Protein 7EAD (pdb70)

Secondary structure (DSSP, 8-state):
-----TTGGGSEEEEEEEEPTTSTTHHHH-EEEEEEE-HHHHHHHHTTS-SPPPTT-EEEEEEEEEEE-SS-EEEEEEEEEEEEEE-TTT-GGGTTEEEEEE-TTS-B----HHHHHHHHGGGGGGTT-------

Radius of gyration: 14.68 Å; Cα contacts (8 Å, |Δi|>4): 265; chains: 1; bounding box: 35×39×33 Å

Solvent-accessible surface area: 7830 Å² total; per-residue (Å²): 95,34,106,38,13,114,33,6,129,182,56,48,74,0,52,44,88,43,6,125,102,77,65,122,74,87,176,59,72,2,5,24,9,21,15,17,0,15,110,63,0,41,147,16,6,76,102,42,17,186,62,94,4,56,141,36,0,24,12,0,46,2,0,15,77,33,80,116,92,79,165,47,76,70,104,11,83,78,76,36,0,14,5,18,10,13,29,69,70,127,29,97,133,16,26,5,0,2,13,40,14,4,5,84,90,104,134,106,82,113,69,74,49,143,59,40,11,63,77,44,97,70,9,51,151,38,20,45,4,109,11,61,54,128,153

Foldseek 3Di:
DDAQPPPQVVADWFDKDADDPPRPCCVPQHAIKIKGKHPQQVVCLVVPLQDARDQAIKMKIWGFHWDDDDNDTDTHHTAKMWMWGAACVVCVPLLRIDIWMAGSVRHTDDDDVVVVSVVLVVVVSSSSDDGHGDD

Sequence (135 aa):
GLPYPEGYRFWTHVKSMELKPGHPLYESFGGLHHIYVNPTGLRTYLEGKKAPFPKGTVIVFDLLEAKVEGNALLEGPRKLIGVMAKDPGRYPDTGGWGYYAFGPDKKPLAIDPKACHACHQGAANTDYVFSAFRP

InterPro domains:
  IPR032033 Cytochrome P460 [PF16694] (24-150)
  IPR038142 Cytochrome P460 superfamily [G3DSA:3.50.70.20] (16-154)

B-factor: mean 22.42, std 7.17, range [12.24, 54.19]

Nearest PDB structures (foldseek):
  8brk-assembly1_A  TM=1.006E+00  e=6.617E-28  Thermus thermophilus
  7zps-assembly1_B  TM=9.314E-01  e=9.400E-17  Methylococcus capsulatus str. Bath
  7zrw-assembly1_B  TM=9.309E-01  e=1.433E-16  Methylococcus capsulatus str. Bath
  7zs4-assembly1_A  TM=9.156E-01  e=3.138E-16  Methylococcus capsulatus str. Bath
  2je2-assembly1_A  TM=7.379E-01  e=7.484E-08  Nitrosomonas europaea

Organism: Thermus thermophilus (strain ATCC BAA-163 / DSM 7039 / HB27) (NCBI:txid262724)

Structure (mmCIF, N/CA/C/O backbone):
data_7EAD
#
_entry.id   7EAD
#
_cell.length_a   38.830
_cell.length_b   81.225
_cell.length_c   82.305
_cell.angle_alpha   90.000
_cell.angle_beta   90.000
_cell.angle_gamma   90.000
#
_symmetry.space_group_name_H-M   'C 2 2 21'
#
loop_
_entity.id
_entity.type
_entity.pdbx_description
1 polymer 'Cytochrome_P460 domain-containing protein'
2 non-polymer 'HEME C'
3 water water
#
loop_
_atom_site.group_PDB
_atom_site.id
_atom_site.type_symbol
_atom_site.label_atom_id
_atom_site.label_alt_id
_atom_site.label_comp_id
_atom_site.label_asym_id
_atom_site.label_entity_id
_atom_site.label_seq_id
_atom_site.pdbx_PDB_ins_code
_atom_site.Cartn_x
_atom_site.Cartn_y
_atom_site.Cartn_z
_atom_site.occupancy
_atom_site.B_iso_or_equiv
_atom_site.auth_seq_id
_atom_site.auth_comp_id
_atom_site.auth_asym_id
_atom_site.auth_atom_id
_atom_site.pdbx_PDB_model_num
ATOM 1 N N . GLY A 1 1 ? 16.110 14.901 -21.604 1.00 52.11 1 GLY A N 1
ATOM 2 C CA . GLY A 1 1 ? 16.212 13.454 -21.582 1.00 47.93 1 GLY A CA 1
ATOM 3 C C . GLY A 1 1 ? 17.005 12.945 -20.391 1.00 48.67 1 GLY A C 1
ATOM 4 O O . GLY A 1 1 ? 18.188 13.231 -20.257 1.00 50.46 1 GLY A O 1
ATOM 5 N N . LEU A 1 2 ? 16.338 12.205 -19.511 1.00 41.98 2 LEU A N 1
ATOM 6 C CA . LEU A 1 2 ? 16.999 11.583 -18.376 1.00 38.85 2 LEU A CA 1
ATOM 7 C C . LEU A 1 2 ? 16.979 10.081 -18.566 1.00 37.88 2 LEU A C 1
ATOM 8 O O . LEU A 1 2 ? 15.921 9.527 -18.897 1.00 35.96 2 LEU A O 1
ATOM 13 N N . PRO A 1 3 ? 18.108 9.392 -18.399 1.00 35.20 3 PRO A N 1
ATOM 14 C CA . PRO A 1 3 ? 18.083 7.927 -18.480 1.00 36.09 3 PRO A CA 1
ATOM 15 C C . PRO A 1 3 ? 17.135 7.342 -17.446 1.00 30.03 3 PRO A C 1
ATOM 16 O O . PRO A 1 3 ? 16.922 7.906 -16.373 1.00 33.07 3 PRO A O 1
ATOM 20 N N . TYR A 1 4 ? 16.546 6.211 -17.790 1.00 30.41 4 TYR A N 1
ATOM 21 C CA . TYR A 1 4 ? 15.682 5.514 -16.853 1.00 30.35 4 TYR A CA 1
ATOM 22 C C . TYR A 1 4 ? 16.416 5.312 -15.528 1.00 31.21 4 TYR A C 1
ATOM 23 O O . TYR A 1 4 ? 17.585 4.895 -15.531 1.00 26.63 4 TYR A O 1
ATOM 32 N N . PRO A 1 5 ? 15.786 5.615 -14.384 1.00 28.14 5 PRO A N 1
ATOM 33 C CA . PRO A 1 5 ? 16.480 5.460 -13.099 1.00 23.54 5 PRO A CA 1
ATOM 34 C C . PRO A 1 5 ? 16.667 3.997 -12.739 1.00 27.08 5 PRO A C 1
ATOM 35 O O . PRO A 1 5 ? 15.976 3.479 -11.856 1.00 25.13 5 PRO A O 1
ATOM 39 N N . GLU A 1 6 ? 17.589 3.322 -13.434 1.00 30.36 6 GLU A N 1
ATOM 40 C CA . GLU A 1 6 ? 17.824 1.903 -13.204 1.00 29.32 6 GLU A CA 1
ATOM 41 C C . GLU A 1 6 ? 18.146 1.647 -11.740 1.00 24.46 6 GLU A C 1
ATOM 42 O O . GLU A 1 6 ? 18.960 2.349 -11.139 1.00 24.38 6 GLU A O 1
ATOM 48 N N . GLY A 1 7 ? 17.502 0.639 -11.169 1.00 21.78 7 GLY A N 1
ATOM 49 C CA . GLY A 1 7 ? 17.772 0.258 -9.806 1.00 24.59 7 GLY A CA 1
ATOM 50 C C . GLY A 1 7 ? 16.987 1.004 -8.756 1.00 20.38 7 GLY A C 1
ATOM 51 O O . GLY A 1 7 ? 17.155 0.708 -7.567 1.00 21.53 7 GLY A O 1
ATOM 52 N N . TYR A 1 8 ? 16.130 1.957 -9.145 1.00 22.64 8 TYR A N 1
ATOM 53 C CA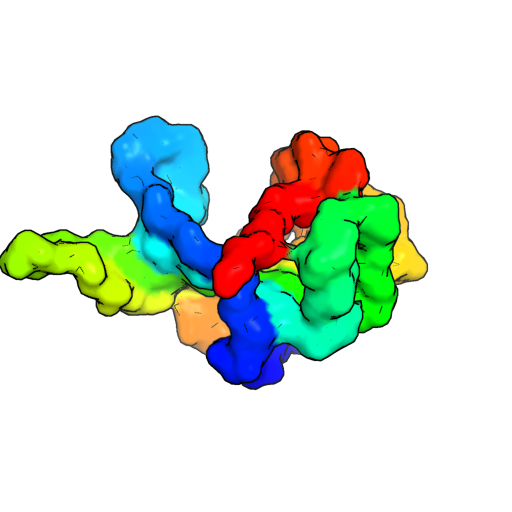 . TYR A 1 8 ? 15.307 2.650 -8.154 1.00 22.08 8 TYR A CA 1
ATOM 54 C C . TYR A 1 8 ? 14.529 1.664 -7.280 1.00 19.44 8 TYR A C 1
ATOM 55 O O . TYR A 1 8 ? 14.301 1.948 -6.098 1.00 17.42 8 TYR A O 1
ATOM 64 N N . ARG A 1 9 ? 14.138 0.491 -7.827 1.00 21.14 9 ARG A N 1
ATOM 65 C CA . ARG A 1 9 ? 13.357 -0.477 -7.053 1.00 19.64 9 ARG A CA 1
ATOM 66 C C . ARG A 1 9 ? 14.046 -0.860 -5.754 1.00 23.92 9 ARG A C 1
ATOM 67 O O . ARG A 1 9 ? 13.370 -1.272 -4.802 1.00 23.26 9 ARG A O 1
ATOM 75 N N . PHE A 1 10 ? 15.371 -0.754 -5.697 1.00 20.57 10 PHE A N 1
ATOM 76 C CA . PHE A 1 10 ? 16.126 -1.123 -4.512 1.00 21.79 10 PHE A CA 1
ATOM 77 C C . PHE A 1 10 ? 16.470 0.081 -3.652 1.00 22.52 10 PHE A C 1
ATOM 78 O O . PHE A 1 10 ? 17.225 -0.056 -2.688 1.00 28.58 10 PHE A O 1
ATOM 86 N N . TRP A 1 11 ? 15.937 1.256 -3.974 1.00 16.97 11 TRP A N 1
ATOM 87 C CA . TRP A 1 11 ? 16.205 2.428 -3.159 1.00 20.08 11 TRP A CA 1
ATOM 88 C C . TRP A 1 11 ? 15.359 2.403 -1.888 1.00 17.73 11 TRP A C 1
ATOM 89 O O . TRP A 1 11 ? 14.578 1.484 -1.638 1.00 23.57 11 TRP A O 1
ATOM 100 N N . THR A 1 12 ? 15.489 3.452 -1.083 1.00 17.94 12 THR A N 1
ATOM 101 C CA . THR A 1 12 ? 14.750 3.517 0.168 1.00 16.72 12 THR A CA 1
ATOM 102 C C . THR A 1 12 ? 13.279 3.822 -0.089 1.00 16.41 12 THR A C 1
ATOM 103 O O . THR A 1 12 ? 12.942 4.754 -0.827 1.00 16.06 12 THR A O 1
ATOM 107 N N . HIS A 1 13 ? 12.407 3.032 0.534 1.00 12.38 13 HIS A N 1
ATOM 108 C CA . HIS A 1 13 ? 10.957 3.240 0.468 1.00 13.70 13 HIS A CA 1
ATOM 109 C C . HIS A 1 13 ? 10.556 4.395 1.388 1.00 13.70 13 HIS A C 1
ATOM 110 O O . HIS A 1 13 ? 10.762 4.323 2.604 1.00 17.26 13 HIS A O 1
ATOM 117 N N . VAL A 1 14 ? 9.984 5.458 0.819 1.00 16.27 14 VAL A N 1
ATOM 118 C CA . VAL A 1 14 ? 9.642 6.662 1.591 1.00 17.73 14 VAL A CA 1
ATOM 119 C C . VAL A 1 14 ? 8.261 6.547 2.228 1.00 16.72 14 VAL A C 1
ATOM 120 O O . VAL A 1 14 ? 8.094 6.764 3.434 1.00 14.92 14 VAL A O 1
ATOM 124 N N . LYS A 1 15 ? 7.263 6.219 1.412 1.00 14.28 15 LYS A N 1
ATOM 125 C CA . LYS A 1 15 ? 5.874 6.090 1.843 1.00 15.28 15 LYS A CA 1
ATOM 126 C C . LYS A 1 15 ? 5.097 5.397 0.734 1.00 13.30 15 LYS A C 1
ATOM 127 O O . LYS A 1 15 ? 5.598 5.203 -0.377 1.00 15.69 15 LYS A O 1
ATOM 133 N N . SER A 1 16 ? 3.853 5.040 1.052 1.00 15.68 16 SER A N 1
ATOM 134 C CA . SER A 1 16 ? 2.911 4.503 0.084 1.00 15.89 16 SER A CA 1
ATOM 135 C C . SER A 1 16 ? 1.574 5.196 0.286 1.00 14.74 16 SER A C 1
ATOM 136 O O . SER A 1 16 ? 1.308 5.757 1.349 1.00 16.61 16 SER A O 1
ATOM 139 N N . MET A 1 17 ? 0.743 5.104 -0.717 1.00 16.24 17 MET A N 1
ATOM 140 C CA . MET A 1 17 ? -0.572 5.693 -0.671 1.00 12.42 17 MET A CA 1
ATOM 141 C C . MET A 1 17 ? -1.434 5.218 -1.827 1.00 15.31 17 MET A C 1
ATOM 142 O O . MET A 1 17 ? -0.951 5.078 -2.874 1.00 16.12 17 MET A O 1
ATOM 147 N N . GLU A 1 18 ? -2.694 4.891 -1.578 1.00 14.84 18 GLU A N 1
ATOM 148 C CA . GLU A 1 18 ? -3.628 4.526 -2.635 1.00 13.82 18 GLU A CA 1
ATOM 149 C C . GLU A 1 18 ? -4.552 5.704 -2.898 1.00 15.95 18 GLU A C 1
ATOM 150 O O . GLU A 1 18 ? -5.120 6.265 -1.963 1.00 17.41 18 GLU A O 1
ATOM 156 N N . LEU A 1 19 ? -4.678 6.081 -4.163 1.00 16.35 19 LEU A N 1
ATOM 157 C CA . LEU A 1 19 ? -5.649 7.075 -4.598 1.00 16.93 19 LEU A CA 1
ATOM 158 C C . LEU A 1 19 ? -6.804 6.303 -5.213 1.00 17.89 19 LEU A C 1
ATOM 159 O O . LEU A 1 19 ? -6.604 5.527 -6.153 1.00 17.53 19 LEU A O 1
ATOM 164 N N . LYS A 1 20 ? -7.968 6.456 -4.622 1.00 15.95 20 LYS A N 1
ATOM 165 C CA . LYS A 1 20 ? -9.192 5.791 -5.019 1.00 17.31 20 LYS A CA 1
ATOM 166 C C . LYS A 1 20 ? -10.094 6.642 -5.924 1.00 19.03 20 LYS A C 1
ATOM 167 O O . LYS A 1 20 ? -9.962 7.834 -5.942 1.00 16.54 20 LYS A O 1
ATOM 173 N N . PRO A 1 21 ? -10.989 6.003 -6.671 1.00 17.28 21 PRO A N 1
ATOM 174 C CA . PRO A 1 21 ? -11.931 6.761 -7.507 1.00 17.03 21 PRO A CA 1
ATOM 175 C C . PRO A 1 21 ? -12.592 7.908 -6.751 1.00 20.36 21 PRO A C 1
ATOM 176 O O . PRO A 1 21 ? -13.000 7.771 -5.595 1.00 21.38 21 PRO A O 1
ATOM 180 N N . GLY A 1 22 ? -12.700 9.054 -7.420 1.00 19.88 22 GLY A N 1
ATOM 181 C CA . GLY A 1 22 ? -13.200 10.263 -6.825 1.00 19.93 22 GLY A CA 1
ATOM 182 C C . GLY A 1 22 ? -12.107 11.213 -6.381 1.00 19.72 22 GLY A C 1
ATOM 183 O O . GLY A 1 22 ? -12.333 12.427 -6.319 1.00 22.27 22 GLY A O 1
ATOM 184 N N . HIS A 1 23 ? -10.930 10.689 -6.071 1.00 18.47 23 HIS A N 1
ATOM 185 C CA . HIS A 1 23 ? -9.815 11.549 -5.712 1.00 18.27 23 HIS A CA 1
ATOM 186 C C . HIS A 1 23 ? -9.509 12.506 -6.859 1.00 20.02 23 HIS A C 1
ATOM 187 O O . HIS A 1 23 ? -9.558 12.107 -8.029 1.00 16.78 23 HIS A O 1
ATOM 194 N N . PRO A 1 24 ? -9.194 13.772 -6.570 1.00 21.06 24 PRO A N 1
ATOM 195 C CA . PRO A 1 24 ? -8.885 14.710 -7.664 1.00 23.79 24 PRO A CA 1
ATOM 196 C C . PRO A 1 24 ? -7.723 14.261 -8.530 1.00 20.47 24 PRO A C 1
ATOM 197 O O . PRO A 1 24 ? -7.643 14.667 -9.696 1.00 20.61 24 PRO A O 1
ATOM 201 N N . LEU A 1 25 ? -6.826 13.427 -8.006 1.00 18.44 25 LEU A N 1
ATOM 202 C CA . LEU A 1 25 ? -5.692 12.913 -8.759 1.00 19.01 25 LEU A CA 1
ATOM 203 C C . LEU A 1 25 ? -5.929 11.495 -9.276 1.00 18.32 25 LEU A C 1
ATOM 204 O O . LEU A 1 25 ? -4.990 10.860 -9.767 1.00 19.43 25 LEU A O 1
ATOM 209 N N . TYR A 1 26 ? -7.163 10.990 -9.198 1.00 17.99 26 TYR A N 1
ATOM 210 C CA . TYR A 1 26 ? -7.398 9.611 -9.615 1.00 16.97 26 TYR A CA 1
ATOM 211 C C . TYR A 1 26 ? -7.168 9.429 -11.110 1.00 17.80 26 TYR A C 1
ATOM 212 O O . TYR A 1 26 ? -6.582 8.426 -11.534 1.00 19.30 26 TYR A O 1
ATOM 221 N N . GLU A 1 27 ? -7.613 10.383 -11.933 1.00 18.73 27 GLU A N 1
ATOM 222 C CA . GLU A 1 27 ? -7.484 10.191 -13.376 1.00 22.74 27 GLU A CA 1
ATOM 223 C C . GLU A 1 27 ? -6.026 10.159 -13.812 1.00 23.98 27 GLU A C 1
ATOM 224 O O . GLU A 1 27 ? -5.662 9.408 -14.727 1.00 25.33 27 GLU A O 1
ATOM 230 N N . SER A 1 28 ? -5.170 10.962 -13.172 1.00 21.15 28 SER A N 1
ATOM 231 C CA . SER A 1 28 ? -3.760 10.975 -13.553 1.00 20.32 28 SER A CA 1
ATOM 232 C C . SER A 1 28 ? -2.927 9.945 -12.801 1.00 21.83 28 SER A C 1
ATOM 233 O O . SER A 1 28 ? -2.076 9.286 -13.411 1.00 23.99 28 SER A O 1
ATOM 236 N N . PHE A 1 29 ? -3.140 9.788 -11.490 1.00 20.60 29 PHE A N 1
ATOM 237 C CA . PHE A 1 29 ? -2.290 8.919 -10.680 1.00 18.86 29 PHE A CA 1
ATOM 238 C C . PHE A 1 29 ? -3.086 7.909 -9.859 1.00 20.07 29 PHE A C 1
ATOM 239 O O . PHE A 1 29 ? -2.621 7.476 -8.800 1.00 18.15 29 PHE A O 1
ATOM 247 N N . GLY A 1 30 ? -4.276 7.523 -10.316 1.00 18.11 30 GLY A N 1
ATOM 248 C CA . GLY A 1 30 ? -5.078 6.585 -9.545 1.00 18.75 30 GLY A CA 1
ATOM 249 C C . GLY A 1 30 ? -4.391 5.235 -9.423 1.00 19.75 30 GLY A C 1
ATOM 250 O O . GLY A 1 30 ? -3.762 4.746 -10.364 1.00 18.89 30 GLY A O 1
ATOM 251 N N . GLY A 1 31 ? -4.516 4.627 -8.246 1.00 18.00 31 GLY A N 1
ATOM 252 C CA . GLY A 1 31 ? -3.928 3.337 -7.958 1.00 19.74 31 GLY A CA 1
ATOM 253 C C . GLY A 1 31 ? -3.106 3.404 -6.695 1.00 17.76 31 GLY A C 1
ATOM 254 O O . GLY A 1 31 ? -3.192 4.356 -5.913 1.00 17.69 31 GLY A O 1
ATOM 255 N N . LEU A 1 32 ? -2.295 2.369 -6.479 1.00 15.26 32 LEU A N 1
ATOM 256 C CA . LEU A 1 32 ? -1.403 2.301 -5.332 1.00 17.23 32 LEU A CA 1
ATOM 257 C C . LEU A 1 32 ? -0.024 2.750 -5.784 1.00 17.75 32 LEU A C 1
ATOM 258 O O . LEU A 1 32 ? 0.531 2.188 -6.739 1.00 14.74 32 LEU A O 1
ATOM 263 N N . HIS A 1 33 ? 0.529 3.756 -5.109 1.00 17.80 33 HIS A N 1
ATOM 264 C CA . HIS A 1 33 ? 1.860 4.214 -5.455 1.00 15.59 33 HIS A CA 1
ATOM 265 C C . HIS A 1 33 ? 2.811 4.129 -4.265 1.00 16.03 33 HIS A C 1
ATOM 266 O O . HIS A 1 33 ? 2.416 4.251 -3.101 1.00 14.58 33 HIS A O 1
ATOM 273 N N . HIS A 1 34 ? 4.071 3.863 -4.586 1.00 13.98 34 HIS A N 1
ATOM 274 C CA . HIS A 1 34 ? 5.169 3.836 -3.636 1.00 14.46 34 HIS A CA 1
ATOM 275 C C . HIS A 1 34 ? 6.201 4.857 -4.078 1.00 12.24 34 HIS A C 1
ATOM 276 O O . HIS A 1 34 ? 6.491 4.971 -5.268 1.00 16.44 34 HIS A O 1
ATOM 283 N N . ILE A 1 35 ? 6.748 5.595 -3.124 1.00 13.90 35 ILE A N 1
ATOM 284 C CA . ILE A 1 35 ? 7.765 6.600 -3.400 1.00 13.55 35 ILE A CA 1
ATOM 285 C C . ILE A 1 35 ? 9.102 6.065 -2.909 1.00 14.52 35 ILE A C 1
ATOM 286 O O . ILE A 1 35 ? 9.185 5.459 -1.833 1.00 14.80 35 ILE A O 1
ATOM 291 N N . TYR A 1 36 ? 10.143 6.262 -3.720 1.00 15.09 36 TYR A N 1
ATOM 292 C CA . TYR A 1 36 ? 11.488 5.800 -3.421 1.00 15.39 36 TYR A CA 1
ATOM 293 C C . TYR A 1 36 ? 12.452 6.957 -3.608 1.00 14.73 36 TYR A C 1
ATOM 294 O O . TYR A 1 36 ? 12.243 7.807 -4.474 1.00 15.21 36 TYR A O 1
ATOM 303 N N . VAL A 1 37 ? 13.525 6.968 -2.823 1.00 15.55 37 VAL A N 1
ATOM 304 C CA . VAL A 1 37 ? 14.537 8.013 -2.942 1.00 12.67 37 VAL A CA 1
ATOM 305 C C . VAL A 1 37 ? 15.915 7.370 -2.944 1.00 16.40 37 VAL A C 1
ATOM 306 O O . VAL A 1 37 ? 16.165 6.408 -2.208 1.00 16.42 37 VAL A O 1
ATOM 310 N N . ASN A 1 38 ? 16.797 7.883 -3.800 1.00 14.49 38 ASN A N 1
ATOM 311 C CA . ASN A 1 38 ? 18.150 7.345 -3.900 1.00 17.60 38 ASN A CA 1
ATOM 312 C C . ASN A 1 38 ? 18.951 7.773 -2.673 1.00 14.63 38 ASN A C 1
ATOM 313 O O . ASN A 1 38 ? 18.487 8.587 -1.874 1.00 13.94 38 ASN A O 1
ATOM 318 N N . PRO A 1 39 ? 20.149 7.202 -2.465 1.00 14.95 39 PRO A N 1
ATOM 319 C CA . PRO A 1 39 ? 20.931 7.594 -1.282 1.00 13.36 39 PRO A CA 1
ATOM 320 C C . PRO A 1 39 ? 21.171 9.088 -1.188 1.00 16.28 39 PRO A C 1
ATOM 321 O O . PRO A 1 39 ? 21.099 9.654 -0.089 1.00 16.61 39 PRO A O 1
ATOM 325 N N . THR A 1 40 ? 21.435 9.748 -2.315 1.00 17.47 40 THR A N 1
ATOM 326 C CA . THR A 1 40 ? 21.763 11.170 -2.266 1.00 16.20 40 THR A CA 1
ATOM 327 C C . THR A 1 40 ? 20.647 11.969 -1.602 1.00 18.54 40 THR A C 1
ATOM 328 O O . THR A 1 40 ? 20.909 12.888 -0.815 1.00 18.90 40 THR A O 1
ATOM 332 N N . GLY A 1 41 ? 19.398 11.609 -1.870 1.00 16.52 41 GLY A N 1
ATOM 333 C CA . GLY A 1 41 ? 18.303 12.410 -1.347 1.00 17.34 41 GLY A CA 1
ATOM 334 C C . GLY A 1 41 ? 17.769 11.999 0.006 1.00 15.76 41 GLY A C 1
ATOM 335 O O . GLY A 1 41 ? 17.003 12.746 0.610 1.00 14.53 41 GLY A O 1
ATOM 336 N N . LEU A 1 42 ? 18.169 10.830 0.512 1.00 17.25 42 LEU A N 1
ATOM 337 C CA . LEU A 1 42 ? 17.502 10.247 1.675 1.00 17.54 42 LEU A CA 1
ATOM 338 C C . LEU A 1 42 ? 17.653 11.112 2.924 1.00 15.58 42 LEU A C 1
ATOM 339 O O . LEU A 1 42 ? 16.702 11.279 3.692 1.00 16.16 42 LEU A O 1
ATOM 344 N N . ARG A 1 43 ? 18.853 11.640 3.175 1.00 17.99 43 ARG A N 1
ATOM 345 C CA . ARG A 1 43 ? 19.062 12.363 4.424 1.00 16.56 43 ARG A CA 1
ATOM 346 C C . ARG A 1 43 ? 18.145 13.583 4.519 1.00 16.59 43 ARG A C 1
ATOM 347 O O . ARG A 1 43 ? 17.631 13.901 5.599 1.00 18.72 43 ARG A O 1
ATOM 355 N N . THR A 1 44 ? 17.903 14.259 3.392 1.00 16.08 44 THR A N 1
ATOM 356 C CA . THR A 1 44 ? 17.024 15.428 3.412 1.00 18.72 44 THR A CA 1
ATOM 357 C C . THR A 1 44 ? 15.626 15.047 3.872 1.00 17.68 44 THR A C 1
ATOM 358 O O . THR A 1 44 ? 14.993 15.779 4.642 1.00 16.55 44 THR A O 1
ATOM 362 N N . TYR A 1 45 ? 15.140 13.890 3.419 1.00 17.44 45 TYR A N 1
ATOM 363 C CA . TYR A 1 45 ? 13.876 13.349 3.908 1.00 16.81 45 TYR A CA 1
ATOM 364 C C . TYR A 1 45 ? 13.938 13.077 5.406 1.00 16.79 45 TYR A C 1
ATOM 365 O O . TYR A 1 45 ? 13.022 13.435 6.153 1.00 19.92 45 TYR A O 1
ATOM 374 N N . LEU A 1 46 ? 15.009 12.420 5.863 1.00 17.28 46 LEU A N 1
ATOM 375 C CA . LEU A 1 46 ? 15.085 12.024 7.266 1.00 15.32 46 LEU A CA 1
ATOM 376 C C . LEU A 1 46 ? 15.130 13.231 8.190 1.00 19.63 46 LEU A C 1
ATOM 377 O O . LEU A 1 46 ? 14.694 13.142 9.344 1.00 21.16 46 LEU A O 1
ATOM 382 N N . GLU A 1 47 ? 15.668 14.355 7.717 1.00 19.69 47 GLU A N 1
ATOM 383 C CA . GLU A 1 47 ? 15.713 15.569 8.519 1.00 17.84 47 GLU A CA 1
ATOM 384 C C . GLU A 1 47 ? 14.473 16.436 8.352 1.00 23.26 47 GLU A C 1
ATOM 385 O O . GLU A 1 47 ? 14.439 17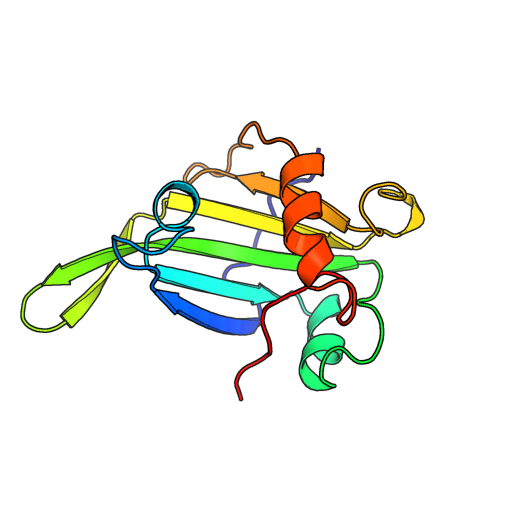.549 8.884 1.00 24.40 47 GLU A O 1
ATOM 391 N N . GLY A 1 48 ? 13.458 15.962 7.636 1.00 19.65 48 GLY A N 1
ATOM 392 C CA . GLY A 1 48 ? 12.199 16.681 7.567 1.00 17.96 48 GLY A CA 1
ATOM 393 C C . GLY A 1 48 ? 12.075 17.694 6.455 1.00 19.66 48 GLY A C 1
ATOM 394 O O . GLY A 1 48 ? 11.167 18.538 6.512 1.00 23.46 48 GLY A O 1
ATOM 395 N N . LYS A 1 49 ? 12.941 17.635 5.440 1.00 18.55 49 LYS A N 1
ATOM 396 C CA . LYS A 1 49 ? 12.870 18.525 4.279 1.00 19.38 49 LYS A CA 1
ATOM 397 C C . LYS A 1 49 ? 12.902 19.984 4.706 1.00 24.29 49 LYS A C 1
ATOM 398 O O . LYS A 1 49 ? 12.157 20.815 4.192 1.00 23.90 49 LYS A O 1
ATOM 404 N N . LYS A 1 50 ? 13.757 20.289 5.676 1.00 22.02 50 LYS A N 1
ATOM 405 C CA . LYS A 1 50 ? 13.930 21.667 6.116 1.00 21.99 50 LYS A CA 1
ATOM 406 C C . LYS A 1 50 ? 15.001 22.394 5.326 1.00 24.54 50 LYS A C 1
ATOM 407 O O . LYS A 1 50 ? 15.056 23.631 5.361 1.00 26.00 50 LYS A O 1
ATOM 413 N N . ALA A 1 51 ? 15.844 21.656 4.622 1.00 22.81 51 ALA A N 1
ATOM 414 C CA . ALA A 1 51 ? 16.808 22.178 3.676 1.00 20.40 51 ALA A CA 1
ATOM 415 C C . ALA A 1 51 ? 16.490 21.628 2.294 1.00 20.96 51 ALA A C 1
ATOM 416 O O . ALA A 1 51 ? 15.771 20.627 2.164 1.00 21.10 51 ALA A O 1
ATOM 418 N N . PRO A 1 52 ? 16.996 22.259 1.239 1.00 20.46 52 PRO A N 1
ATOM 419 C CA . PRO A 1 52 ? 16.741 21.747 -0.109 1.00 19.39 52 PRO A CA 1
ATOM 420 C C . PRO A 1 52 ? 17.431 20.414 -0.355 1.00 20.11 52 PRO A C 1
ATOM 421 O O . PRO A 1 52 ? 18.508 20.128 0.178 1.00 18.56 52 PRO A O 1
ATOM 425 N N . PHE A 1 53 ? 16.795 19.602 -1.191 1.00 19.11 53 PHE A N 1
ATOM 426 C CA . PHE A 1 53 ? 17.426 18.367 -1.624 1.00 18.51 53 PHE A CA 1
ATOM 427 C C . PHE A 1 53 ? 18.692 18.691 -2.409 1.00 20.60 53 PHE A C 1
ATOM 428 O O . PHE A 1 53 ? 18.718 19.666 -3.174 1.00 19.03 53 PHE A O 1
ATOM 436 N N . PRO A 1 54 ? 19.759 17.920 -2.226 1.00 17.99 54 PRO A N 1
ATOM 437 C CA . PRO A 1 54 ? 21.003 18.186 -2.950 1.00 20.27 54 PRO A CA 1
ATOM 438 C C . PRO A 1 54 ? 20.918 17.769 -4.412 1.00 21.75 54 PRO A C 1
ATOM 439 O O . PRO A 1 54 ? 20.130 16.904 -4.808 1.00 19.13 54 PRO A O 1
ATOM 443 N N . LYS A 1 55 ? 21.752 18.423 -5.219 1.00 19.28 55 LYS A N 1
ATOM 444 C CA . LYS A 1 55 ? 21.983 17.969 -6.581 1.00 18.70 55 LYS A CA 1
ATOM 445 C C . LYS A 1 55 ? 22.364 16.497 -6.570 1.00 20.68 55 LYS A C 1
ATOM 446 O O . LYS A 1 55 ? 23.118 16.042 -5.709 1.00 21.96 55 LYS A O 1
ATOM 452 N N . GLY A 1 56 ? 21.820 15.748 -7.521 1.00 18.96 56 GLY A N 1
ATOM 453 C CA . GLY A 1 56 ? 21.956 14.306 -7.545 1.00 17.65 56 GLY A CA 1
ATOM 454 C C . GLY A 1 56 ? 20.810 13.546 -6.903 1.00 17.82 56 GLY A C 1
ATOM 455 O O . GLY A 1 56 ? 20.728 12.323 -7.080 1.00 19.81 56 GLY A O 1
ATOM 456 N N . THR A 1 57 ? 19.938 14.220 -6.151 1.00 17.76 57 THR A N 1
ATOM 457 C CA . THR A 1 57 ? 18.742 13.565 -5.631 1.00 20.75 57 THR A CA 1
ATOM 458 C C . THR A 1 57 ? 17.906 13.023 -6.779 1.00 17.15 57 THR A C 1
ATOM 459 O O . THR A 1 57 ? 17.732 13.683 -7.806 1.00 15.76 57 THR A O 1
ATOM 463 N N . VAL A 1 58 ? 17.392 11.808 -6.619 1.00 17.39 58 VAL A N 1
ATOM 464 C CA . VAL A 1 58 ? 16.388 11.293 -7.538 1.00 17.03 58 VAL A CA 1
ATOM 465 C C . VAL A 1 58 ? 15.278 10.678 -6.700 1.00 16.60 58 VAL A C 1
ATOM 466 O O . VAL A 1 58 ? 15.548 9.910 -5.767 1.00 14.82 58 VAL A O 1
ATOM 470 N N . ILE A 1 59 ? 14.036 11.040 -7.005 1.00 15.16 59 ILE A N 1
ATOM 471 C CA . ILE A 1 59 ? 12.872 10.489 -6.330 1.00 18.00 59 ILE A CA 1
ATOM 472 C C . ILE A 1 59 ? 11.963 9.875 -7.382 1.00 17.48 59 ILE A C 1
ATOM 473 O O . ILE A 1 59 ? 11.766 10.450 -8.459 1.00 17.73 59 ILE A O 1
ATOM 478 N N . VAL A 1 60 ? 11.411 8.708 -7.075 1.00 15.93 60 VAL A N 1
ATOM 479 C CA . VAL A 1 60 ? 10.591 7.973 -8.024 1.00 12.75 60 VAL A CA 1
ATOM 480 C C . VAL A 1 60 ? 9.221 7.724 -7.414 1.00 15.12 60 VAL A C 1
ATOM 481 O O . VAL A 1 60 ? 9.104 7.227 -6.286 1.00 15.02 60 VAL A O 1
ATOM 485 N N . PHE A 1 61 ? 8.199 8.095 -8.163 1.00 14.58 61 PHE A N 1
ATOM 486 C CA . PHE A 1 61 ? 6.804 7.846 -7.834 1.00 13.33 61 PHE A CA 1
ATOM 487 C C . PHE A 1 61 ? 6.394 6.619 -8.644 1.00 15.59 61 PHE A C 1
ATOM 488 O O . PHE A 1 61 ? 6.248 6.702 -9.866 1.00 16.52 61 PHE A O 1
ATOM 496 N N . ASP A 1 62 ? 6.267 5.465 -7.976 1.00 15.19 62 ASP A N 1
ATOM 497 C CA . ASP A 1 62 ? 5.993 4.191 -8.640 1.00 12.33 62 ASP A CA 1
ATOM 498 C C . ASP A 1 62 ? 4.504 3.883 -8.520 1.00 14.15 62 ASP A C 1
ATOM 499 O O . ASP A 1 62 ? 4.012 3.608 -7.424 1.00 14.27 62 ASP A O 1
ATOM 504 N N . LEU A 1 63 ? 3.791 3.927 -9.640 1.00 15.52 63 LEU A N 1
ATOM 505 C CA . LEU A 1 63 ? 2.332 3.835 -9.644 1.00 14.95 63 LEU A CA 1
ATOM 506 C C . LEU A 1 63 ? 1.894 2.457 -10.121 1.00 14.14 63 LEU A C 1
ATOM 507 O O . LEU A 1 63 ? 2.199 2.070 -11.252 1.00 15.97 63 LEU A O 1
ATOM 512 N N . LEU A 1 64 ? 1.133 1.753 -9.288 1.00 15.21 64 LEU A N 1
ATOM 513 C CA . LEU A 1 64 ? 0.644 0.422 -9.619 1.00 17.00 64 LEU A CA 1
ATOM 514 C C . LEU A 1 64 ? -0.876 0.401 -9.607 1.00 17.26 64 LEU A C 1
ATOM 515 O O . LEU A 1 64 ? -1.518 1.139 -8.854 1.00 17.33 64 LEU A O 1
ATOM 520 N N . GLU A 1 65 ? -1.451 -0.468 -10.434 1.00 16.67 65 GLU A N 1
ATOM 521 C CA . GLU A 1 65 ? -2.877 -0.729 -10.320 1.00 19.28 65 GLU A CA 1
ATOM 522 C C . GLU A 1 65 ? -3.188 -1.282 -8.937 1.00 19.87 65 GLU A C 1
ATOM 523 O O . GLU A 1 65 ? -2.397 -2.028 -8.351 1.00 23.13 65 GLU A O 1
ATOM 529 N N . ALA A 1 66 ? -4.338 -0.889 -8.409 1.00 22.95 66 ALA A N 1
ATOM 530 C CA . ALA A 1 66 ? -4.798 -1.340 -7.108 1.00 21.17 66 ALA A CA 1
ATOM 531 C C . ALA A 1 66 ? -5.889 -2.371 -7.350 1.00 26.45 66 ALA A C 1
ATOM 532 O O . ALA A 1 66 ? -6.950 -2.039 -7.894 1.00 20.86 66 ALA A O 1
ATOM 534 N N . LYS A 1 67 ? -5.614 -3.616 -6.976 1.00 21.22 67 LYS A N 1
ATOM 535 C CA . LYS A 1 67 ? -6.527 -4.729 -7.197 1.00 23.08 67 LYS A CA 1
ATOM 536 C C . LYS A 1 67 ? -7.182 -5.096 -5.873 1.00 22.94 67 LYS A C 1
ATOM 537 O O . LYS A 1 67 ? -6.486 -5.377 -4.895 1.00 25.06 67 LYS A O 1
ATOM 543 N N . VAL A 1 68 ? -8.510 -5.104 -5.836 1.00 21.49 68 VAL A N 1
ATOM 544 C CA . VAL A 1 68 ? -9.241 -5.522 -4.646 1.00 23.45 68 VAL A CA 1
ATOM 545 C C . VAL A 1 68 ? -9.782 -6.923 -4.895 1.00 26.20 68 VAL A C 1
ATOM 546 O O . VAL A 1 68 ? -10.637 -7.118 -5.762 1.00 33.10 68 VAL A O 1
ATOM 550 N N . GLU A 1 69 ? -9.282 -7.898 -4.137 1.00 24.83 69 GLU A N 1
ATOM 551 C CA . GLU A 1 69 ? -9.717 -9.287 -4.235 1.00 23.55 69 GLU A CA 1
ATOM 552 C C . GLU A 1 69 ? -9.787 -9.881 -2.836 1.00 24.07 69 GLU A C 1
ATOM 553 O O . GLU A 1 69 ? -8.820 -9.781 -2.076 1.00 20.72 69 GLU A O 1
ATOM 559 N N . GLY A 1 70 ? -10.909 -10.518 -2.503 1.00 33.91 70 GLY A N 1
ATOM 560 C CA . GLY A 1 70 ? -10.977 -11.341 -1.302 1.00 30.64 70 GLY A CA 1
ATOM 561 C C . GLY A 1 70 ? -10.512 -10.677 -0.015 1.00 31.78 70 GLY A C 1
ATOM 562 O O . GLY A 1 70 ? -9.668 -11.224 0.710 1.00 29.99 70 GLY A O 1
ATOM 563 N N . ASN A 1 71 ? -11.067 -9.498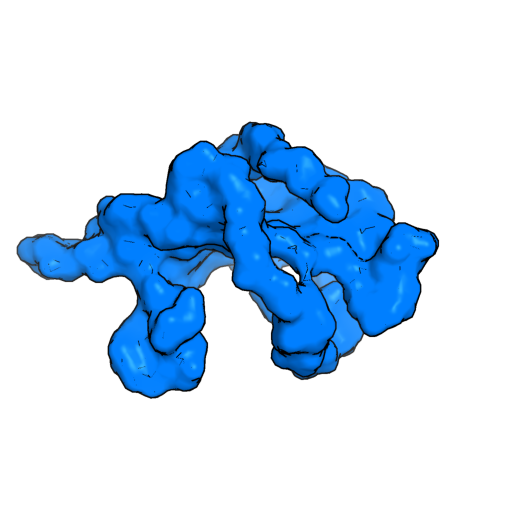 0.270 1.00 20.30 71 ASN A N 1
ATOM 564 C CA . ASN A 1 71 ? -10.753 -8.721 1.472 1.00 22.84 71 ASN A CA 1
ATOM 565 C C . ASN A 1 71 ? -9.274 -8.352 1.527 1.00 16.69 71 ASN A C 1
ATOM 566 O O . ASN A 1 71 ? -8.649 -8.377 2.586 1.00 17.87 71 ASN A O 1
ATOM 571 N N . ALA A 1 72 ? -8.711 -8.009 0.375 1.00 19.85 72 ALA A N 1
ATOM 572 C CA . ALA A 1 72 ? -7.323 -7.569 0.331 1.00 16.81 72 ALA A CA 1
ATOM 573 C C . ALA A 1 72 ? -7.152 -6.549 -0.786 1.00 19.33 72 ALA A C 1
ATOM 574 O O . ALA A 1 72 ? -7.841 -6.603 -1.808 1.00 21.05 72 ALA A O 1
ATOM 576 N N . LEU A 1 73 ? -6.233 -5.607 -0.576 1.00 16.12 73 LEU A N 1
ATOM 577 C CA . LEU A 1 73 ? -5.735 -4.763 -1.651 1.00 16.76 73 LEU A CA 1
ATOM 578 C C . LEU A 1 73 ? -4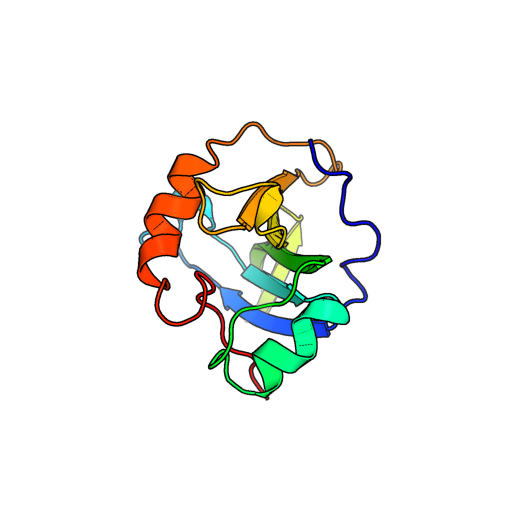.417 -5.363 -2.120 1.00 16.44 73 LEU A C 1
ATOM 579 O O . LEU A 1 73 ? -3.481 -5.491 -1.327 1.00 18.60 73 LEU A O 1
ATOM 584 N N . LEU A 1 74 ? -4.352 -5.734 -3.396 1.00 18.33 74 LEU A N 1
ATOM 585 C CA . LEU A 1 74 ? -3.179 -6.357 -3.990 1.00 18.27 74 LEU A CA 1
ATOM 586 C C . LEU A 1 74 ? -2.520 -5.403 -4.976 1.00 18.41 74 LEU A C 1
ATOM 587 O O . LEU A 1 74 ? -3.184 -4.586 -5.616 1.00 18.44 74 LEU A O 1
ATOM 592 N N . GLU A 1 75 ? -1.204 -5.522 -5.100 1.00 18.31 75 GLU A N 1
ATOM 593 C CA . GLU A 1 75 ? -0.495 -4.773 -6.124 1.00 17.20 75 GLU A CA 1
ATOM 594 C C . GLU A 1 75 ? -0.814 -5.344 -7.500 1.00 18.46 75 GLU A C 1
ATOM 595 O O . GLU A 1 75 ? -0.600 -6.532 -7.757 1.00 18.88 75 GLU A O 1
ATOM 601 N N . GLY A 1 76 ? -1.361 -4.506 -8.371 1.00 18.65 76 GLY A N 1
ATOM 602 C CA . GLY A 1 76 ? -1.582 -4.871 -9.747 1.00 21.65 76 GLY A CA 1
ATOM 603 C C . GLY A 1 76 ? -0.436 -4.445 -10.639 1.00 21.51 76 GLY A C 1
ATOM 604 O O . GLY A 1 76 ? 0.642 -4.068 -10.166 1.00 21.30 76 GLY A O 1
ATOM 605 N N . PRO A 1 77 ? -0.649 -4.506 -11.955 1.00 22.18 77 PRO A N 1
ATOM 606 C CA . PRO A 1 77 ? 0.429 -4.175 -12.894 1.00 22.90 77 PRO A CA 1
ATOM 607 C C . PRO A 1 77 ? 0.866 -2.724 -12.761 1.00 22.10 77 PRO A C 1
ATOM 608 O O . PRO A 1 77 ? 0.073 -1.841 -12.428 1.00 19.85 77 PRO A O 1
ATOM 612 N N . ARG A 1 78 ? 2.153 -2.494 -13.015 1.00 23.56 78 ARG A N 1
ATOM 613 C CA . ARG A 1 78 ? 2.675 -1.135 -13.027 1.00 20.37 78 ARG A CA 1
ATOM 614 C C . ARG A 1 78 ? 1.969 -0.302 -14.088 1.00 20.42 78 ARG A C 1
ATOM 615 O O . ARG A 1 78 ? 1.725 -0.768 -15.206 1.00 19.94 78 ARG A O 1
ATOM 623 N N . LYS A 1 79 ? 1.624 0.934 -13.723 1.00 19.53 79 LYS A N 1
ATOM 624 C CA . LYS A 1 79 ? 1.051 1.898 -14.651 1.00 18.76 79 LYS A CA 1
ATOM 625 C C . LYS A 1 79 ? 2.108 2.844 -15.208 1.00 18.10 79 LYS A C 1
ATOM 626 O O . LYS A 1 79 ? 2.186 3.035 -16.424 1.00 19.15 79 LYS A O 1
ATOM 632 N N . LEU A 1 80 ? 2.944 3.414 -14.349 1.00 16.62 80 LEU A N 1
ATOM 633 C CA . LEU A 1 80 ? 3.970 4.353 -14.792 1.00 17.25 80 LEU A CA 1
ATOM 634 C C . LEU A 1 80 ? 4.867 4.642 -13.599 1.00 16.12 80 LEU A C 1
ATOM 635 O O . LEU A 1 80 ? 4.534 4.313 -12.458 1.00 16.82 80 LEU A O 1
ATOM 640 N N . ILE A 1 81 ? 5.994 5.297 -13.865 1.00 18.29 81 ILE A N 1
ATOM 641 C CA . ILE A 1 81 ? 6.761 5.937 -12.805 1.00 16.01 81 ILE A CA 1
ATOM 642 C C . ILE A 1 81 ? 6.897 7.414 -13.128 1.00 16.64 81 ILE A C 1
ATOM 643 O O . ILE A 1 81 ? 7.017 7.797 -14.295 1.00 18.62 81 ILE A O 1
ATOM 648 N N . GLY A 1 82 ? 6.834 8.236 -12.090 1.00 15.34 82 GLY A N 1
ATOM 649 C CA . GLY A 1 82 ? 7.230 9.629 -12.175 1.00 14.35 82 GLY A CA 1
ATOM 650 C C . GLY A 1 82 ? 8.580 9.753 -11.500 1.00 16.92 82 GLY A C 1
ATOM 651 O O . GLY A 1 82 ? 8.901 8.992 -10.590 1.00 16.99 82 GLY A O 1
ATOM 652 N N . VAL A 1 83 ? 9.384 10.702 -11.977 1.00 16.17 83 VAL A N 1
ATOM 653 C CA . VAL A 1 83 ? 10.758 10.867 -11.523 1.00 14.43 83 VAL A CA 1
ATOM 654 C C . VAL A 1 83 ? 11.007 12.355 -11.334 1.00 16.20 83 VAL A C 1
ATOM 655 O O . VAL A 1 83 ? 10.624 13.162 -12.185 1.00 18.69 83 VAL A O 1
ATOM 659 N N . MET A 1 84 ? 11.619 12.715 -10.212 1.00 15.47 84 MET A N 1
ATOM 660 C CA . MET A 1 84 ? 12.142 14.055 -9.993 1.00 14.76 84 MET A CA 1
ATOM 661 C C . MET A 1 84 ? 13.633 13.943 -9.722 1.00 16.80 84 MET A C 1
ATOM 662 O O . MET A 1 84 ? 14.049 13.184 -8.842 1.00 18.19 84 MET A O 1
ATOM 667 N N . ALA A 1 85 ? 14.432 14.696 -10.474 1.00 18.32 85 ALA A N 1
ATOM 668 C CA . ALA A 1 85 ? 15.884 14.633 -10.379 1.00 18.77 85 ALA A CA 1
ATOM 669 C C . ALA A 1 85 ? 16.403 16.038 -10.108 1.00 17.92 85 ALA A C 1
ATOM 670 O O . ALA A 1 85 ? 16.134 16.958 -10.886 1.00 20.17 85 ALA A O 1
ATOM 672 N N . LYS A 1 86 ? 17.129 16.203 -9.007 1.00 17.14 86 LYS A N 1
ATOM 673 C CA . LYS A 1 86 ? 17.575 17.526 -8.573 1.00 20.31 86 LYS A CA 1
ATOM 674 C C . LYS A 1 86 ? 18.854 17.916 -9.302 1.00 23.79 86 LYS A C 1
ATOM 675 O O . LYS A 1 86 ? 19.853 17.198 -9.240 1.00 20.48 86 LYS A O 1
ATOM 681 N N . ASP A 1 87 ? 18.821 19.059 -9.992 1.00 22.05 87 ASP A N 1
ATOM 682 C CA . ASP A 1 87 ? 20.003 19.654 -10.605 1.00 24.26 87 ASP A CA 1
ATOM 683 C C . ASP A 1 87 ? 19.726 21.145 -10.760 1.00 24.84 87 ASP A C 1
ATOM 684 O O . ASP A 1 87 ? 19.166 21.572 -11.776 1.00 24.72 87 ASP A O 1
ATOM 689 N N . PRO A 1 88 ? 20.079 21.953 -9.755 1.00 26.04 88 PRO A N 1
ATOM 690 C CA . PRO A 1 88 ? 19.726 23.387 -9.789 1.00 26.35 88 PRO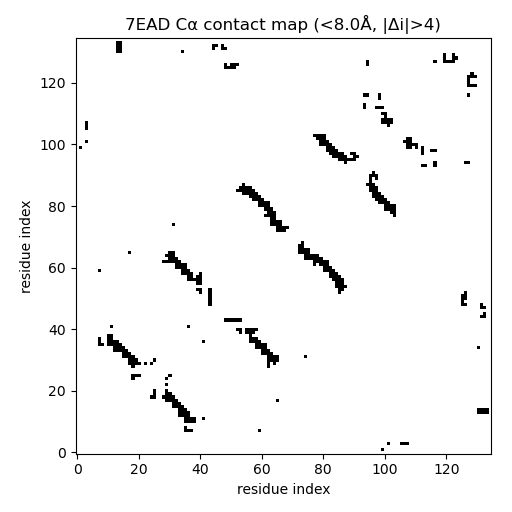 A CA 1
ATOM 691 C C . PRO A 1 88 ? 20.160 24.101 -11.059 1.00 28.81 88 PRO A C 1
ATOM 692 O O . PRO A 1 88 ? 19.382 24.881 -11.618 1.00 28.91 88 PRO A O 1
ATOM 696 N N . GLY A 1 89 ? 21.374 23.840 -11.546 1.00 30.43 89 GLY A N 1
ATOM 697 C CA . GLY A 1 89 ? 21.842 24.522 -12.739 1.00 29.00 89 GLY A CA 1
ATOM 698 C C . GLY A 1 89 ? 21.210 24.011 -14.016 1.00 31.77 89 GLY A C 1
ATOM 699 O O . GLY A 1 89 ? 21.121 24.745 -15.005 1.00 35.89 89 GLY A O 1
ATOM 700 N N . ARG A 1 90 ? 20.757 22.755 -14.020 1.00 31.71 90 ARG A N 1
ATOM 701 C CA . ARG A 1 90 ? 20.184 22.187 -15.234 1.00 29.43 90 ARG A CA 1
ATOM 702 C C . ARG A 1 90 ? 18.716 22.562 -15.417 1.00 30.14 90 ARG A C 1
ATOM 703 O O . ARG A 1 90 ? 18.255 22.685 -16.558 1.00 32.50 90 ARG A O 1
ATOM 711 N N . TYR A 1 91 ? 17.970 22.763 -14.332 1.00 31.14 91 TYR A N 1
ATOM 712 C CA . TYR A 1 91 ? 16.525 23.008 -14.408 1.00 30.97 91 TYR A CA 1
ATOM 713 C C . TYR A 1 91 ? 16.139 24.286 -13.666 1.00 30.21 91 TYR A C 1
ATOM 714 O O . TYR A 1 91 ? 15.360 24.254 -12.707 1.00 27.13 91 TYR A O 1
ATOM 723 N N . PRO A 1 92 ? 16.629 25.445 -14.119 1.00 32.37 92 PRO A N 1
ATOM 724 C CA . PRO A 1 92 ? 16.382 26.690 -13.364 1.00 34.11 92 PRO A CA 1
ATOM 725 C C . PRO A 1 92 ? 14.935 27.149 -13.368 1.00 30.61 92 PRO A C 1
ATOM 726 O O . PRO A 1 92 ? 14.533 27.865 -12.440 1.00 31.00 92 PRO A O 1
ATOM 730 N N . ASP A 1 93 ? 14.148 26.777 -14.373 1.00 31.43 93 ASP A N 1
ATOM 731 C CA . ASP A 1 93 ? 12.770 27.236 -14.478 1.00 30.02 93 ASP A CA 1
ATOM 732 C C . ASP A 1 93 ? 11.770 26.298 -13.817 1.00 32.87 93 ASP A C 1
ATOM 733 O O . ASP A 1 93 ? 10.581 26.630 -13.750 1.00 31.32 93 ASP A O 1
ATOM 738 N N . THR A 1 94 ? 12.215 25.137 -13.334 1.00 27.40 94 THR A N 1
ATOM 739 C CA . THR A 1 94 ? 11.340 24.284 -12.541 1.00 28.76 94 THR A CA 1
ATOM 740 C C . THR A 1 94 ? 11.967 24.008 -11.180 1.00 26.14 94 THR A C 1
ATOM 741 O O . THR A 1 94 ? 12.014 22.855 -10.738 1.00 20.16 94 THR A O 1
ATOM 745 N N . GLY A 1 95 ? 12.449 25.064 -10.519 1.00 25.00 95 GLY A N 1
ATOM 746 C CA . GLY A 1 95 ? 12.936 24.962 -9.150 1.00 24.57 95 GLY A CA 1
ATOM 747 C C . GLY A 1 95 ? 14.116 24.035 -8.969 1.00 25.86 95 GLY A C 1
ATOM 748 O O . GLY A 1 95 ? 14.315 23.493 -7.874 1.00 23.28 95 GLY A O 1
ATOM 749 N N . GLY A 1 96 ? 14.912 23.839 -10.016 1.00 24.48 96 GLY A N 1
ATOM 750 C CA . GLY A 1 96 ? 16.026 22.920 -9.940 1.00 22.85 96 GLY A CA 1
ATOM 751 C C . GLY A 1 96 ? 15.650 21.463 -10.078 1.00 22.82 96 GLY A C 1
ATOM 752 O O . GLY A 1 96 ? 16.504 20.597 -9.855 1.00 20.32 96 GLY A O 1
ATOM 753 N N . TRP A 1 97 ? 14.404 21.160 -10.430 1.00 21.79 97 TRP A N 1
ATOM 754 C CA . TRP A 1 97 ? 13.949 19.779 -10.545 1.00 20.17 97 TRP A CA 1
ATOM 755 C C . TRP A 1 97 ? 13.689 19.424 -11.999 1.00 21.99 97 TRP A C 1
ATOM 756 O O . TRP A 1 97 ? 13.024 20.183 -12.722 1.00 24.41 97 TRP A O 1
ATOM 767 N N . GLY A 1 98 ? 14.193 18.263 -12.410 1.00 20.54 98 GLY A N 1
ATOM 768 C CA . GLY A 1 98 ? 13.859 17.685 -13.685 1.00 20.24 98 GLY A CA 1
ATOM 769 C C . GLY A 1 98 ? 12.752 16.663 -13.499 1.00 19.98 98 GLY A C 1
ATOM 770 O O . GLY A 1 98 ? 12.927 15.668 -12.795 1.00 21.52 98 GLY A O 1
ATOM 771 N N . TYR A 1 99 ? 11.613 16.935 -14.120 1.00 18.79 99 TYR A N 1
ATOM 772 C CA . TYR A 1 99 ? 10.443 16.066 -14.053 1.00 17.07 99 TYR A CA 1
ATOM 773 C C . TYR A 1 99 ? 10.408 15.157 -15.273 1.00 23.50 99 TYR A C 1
ATOM 774 O O . TYR A 1 99 ? 10.476 15.635 -16.413 1.00 23.08 99 TYR A O 1
ATOM 783 N N . TYR A 1 100 ? 10.277 13.851 -15.030 1.00 20.01 100 TYR A N 1
ATOM 784 C CA . TYR A 1 100 ? 10.304 12.846 -16.081 1.00 20.34 100 TYR A CA 1
ATOM 785 C C . TYR A 1 100 ? 9.285 11.769 -15.749 1.00 17.65 100 TYR A C 1
ATOM 786 O O . TYR A 1 100 ? 8.888 11.603 -14.592 1.00 16.51 100 TYR A O 1
ATOM 795 N N . ALA A 1 101 ? 8.872 11.023 -16.772 1.00 17.96 101 ALA A N 1
ATOM 796 C CA . ALA A 1 101 ? 7.979 9.897 -16.553 1.00 19.88 101 ALA A CA 1
ATOM 797 C C . ALA A 1 101 ? 8.340 8.778 -17.518 1.00 19.64 101 ALA A C 1
ATOM 798 O O . ALA A 1 101 ? 8.799 9.032 -18.631 1.00 21.77 101 ALA A O 1
ATOM 800 N N . PHE A 1 102 ? 8.140 7.536 -17.071 1.00 22.19 102 PHE A N 1
ATOM 801 C CA . PHE A 1 102 ? 8.438 6.342 -17.858 1.00 21.56 102 PHE A CA 1
ATOM 802 C C . PHE A 1 102 ? 7.303 5.334 -17.720 1.00 21.38 102 PHE A C 1
ATOM 803 O O . PHE A 1 102 ? 6.725 5.186 -16.641 1.00 19.89 102 PHE A O 1
ATOM 811 N N . GLY A 1 103 ? 7.007 4.624 -18.811 1.00 22.70 103 GLY A N 1
ATOM 812 C CA . GLY A 1 103 ? 5.992 3.597 -18.789 1.00 24.06 103 GLY A CA 1
ATOM 813 C C . GLY A 1 103 ? 6.506 2.298 -18.201 1.00 24.33 103 GLY A C 1
ATOM 814 O O . GLY A 1 103 ? 7.672 2.173 -17.787 1.00 23.09 103 GLY A O 1
ATOM 815 N N . PRO A 1 104 ? 5.623 1.295 -18.156 1.00 23.71 104 PRO A N 1
ATOM 816 C CA . PRO A 1 104 ? 6.047 -0.022 -17.640 1.00 27.57 104 PRO A CA 1
ATOM 817 C C . PRO A 1 104 ? 7.138 -0.662 -18.472 1.00 28.24 104 PRO A C 1
ATOM 818 O O . PRO A 1 104 ? 7.906 -1.481 -17.954 1.00 27.96 104 PRO A O 1
ATOM 822 N N . ASP A 1 105 ? 7.228 -0.309 -19.754 1.00 29.89 105 ASP A N 1
ATOM 823 C CA . ASP A 1 105 ? 8.267 -0.823 -20.636 1.00 30.11 105 ASP A CA 1
ATOM 824 C C . ASP A 1 105 ? 9.567 -0.046 -20.521 1.00 30.06 105 ASP A C 1
ATOM 825 O O . ASP A 1 105 ? 10.475 -0.271 -21.328 1.00 31.30 105 ASP A O 1
ATOM 830 N N . LYS A 1 106 ? 9.660 0.864 -19.546 1.00 28.44 106 LYS A N 1
ATOM 831 C CA . LYS A 1 106 ? 10.812 1.722 -19.269 1.00 24.41 106 LYS A CA 1
ATOM 832 C C . LYS A 1 106 ? 11.009 2.813 -20.314 1.00 26.02 106 LYS A C 1
ATOM 833 O O . LYS A 1 106 ? 12.005 3.542 -20.253 1.00 30.53 106 LYS A O 1
ATOM 839 N N . LYS A 1 107 ? 10.084 2.963 -21.265 1.00 29.87 107 LYS A N 1
ATOM 840 C CA . LYS A 1 107 ? 10.236 3.983 -22.294 1.00 27.13 107 LYS A CA 1
ATOM 841 C C . LYS A 1 107 ? 9.714 5.328 -21.791 1.00 25.92 107 LYS A C 1
ATOM 842 O O . LYS A 1 107 ? 8.734 5.372 -21.042 1.00 25.50 107 LYS A O 1
ATOM 848 N N . PRO A 1 108 ? 10.354 6.433 -22.172 1.00 23.79 108 PRO A N 1
ATOM 849 C CA . PRO A 1 108 ? 9.863 7.744 -21.735 1.00 24.11 108 PRO A CA 1
ATOM 850 C C . PRO A 1 108 ? 8.422 7.978 -22.167 1.00 26.81 108 PRO A C 1
ATOM 851 O O . PRO A 1 108 ? 7.978 7.521 -23.225 1.00 26.98 108 PRO A O 1
ATOM 855 N N . LEU A 1 109 ? 7.686 8.684 -21.315 1.00 23.62 109 LEU A N 1
ATOM 856 C CA . LEU A 1 109 ? 6.344 9.132 -21.630 1.00 23.17 109 LEU A CA 1
ATOM 857 C C . LEU A 1 109 ? 6.390 10.619 -21.902 1.00 26.05 109 LEU A C 1
ATOM 858 O O . LEU A 1 109 ? 7.148 11.345 -21.255 1.00 24.38 109 LEU A O 1
ATOM 863 N N . ALA A 1 110 ? 5.590 11.060 -22.866 1.00 26.38 110 ALA A N 1
ATOM 864 C CA . ALA A 1 110 ? 5.518 12.473 -23.222 1.00 24.98 110 ALA A CA 1
ATOM 865 C C . ALA A 1 110 ? 4.756 13.209 -22.131 1.00 24.35 110 ALA A C 1
ATOM 866 O O . ALA A 1 110 ? 3.566 12.961 -21.917 1.00 27.20 110 ALA A O 1
ATOM 868 N N . ILE A 1 111 ? 5.432 14.105 -21.423 1.00 23.03 111 ILE A N 1
ATOM 869 C CA . ILE A 1 111 ? 4.809 14.856 -20.347 1.00 22.48 111 ILE A CA 1
ATOM 870 C C . ILE A 1 111 ? 5.050 16.335 -20.589 1.00 23.39 111 ILE A C 1
ATOM 871 O O . ILE A 1 111 ? 5.836 16.732 -21.450 1.00 26.87 111 ILE A O 1
ATOM 876 N N . ASP A 1 112 ? 4.354 17.150 -19.810 1.00 21.74 112 ASP A N 1
ATOM 877 C CA . ASP A 1 112 ? 4.642 18.576 -19.741 1.00 22.47 112 ASP A CA 1
ATOM 878 C C . ASP A 1 112 ? 5.294 18.865 -18.397 1.00 21.80 112 ASP A C 1
ATOM 879 O O . ASP A 1 112 ? 4.587 19.037 -17.391 1.00 20.62 112 ASP A O 1
ATOM 884 N N . PRO A 1 113 ? 6.625 18.941 -18.317 1.00 22.42 113 PRO A N 1
ATOM 885 C CA . PRO A 1 113 ? 7.251 19.150 -17.004 1.00 21.92 113 PRO A CA 1
ATOM 886 C C . PRO A 1 113 ? 6.807 20.432 -16.327 1.00 21.04 113 PRO A C 1
ATOM 887 O O . PRO A 1 113 ? 6.764 20.474 -15.093 1.00 20.18 113 PRO A O 1
ATOM 891 N N . LYS A 1 114 ? 6.479 21.482 -17.094 1.00 20.80 114 LYS A N 1
ATOM 892 C CA . LYS A 1 114 ? 5.950 22.700 -16.484 1.00 25.41 114 LYS A CA 1
ATOM 893 C C . LYS A 1 114 ? 4.646 22.431 -15.740 1.00 23.29 114 LYS A C 1
ATOM 894 O O . LYS A 1 114 ? 4.372 23.073 -14.716 1.00 20.94 114 LYS A O 1
ATOM 90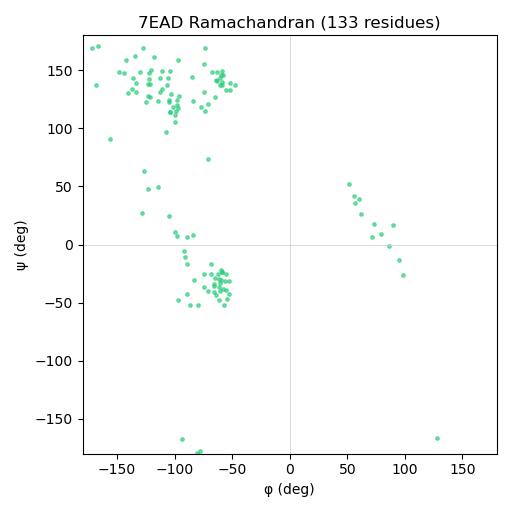0 N N . ALA A 1 115 ? 3.830 21.492 -16.240 1.00 21.92 115 ALA A N 1
ATOM 901 C CA . ALA A 1 115 ? 2.580 21.147 -15.573 1.00 21.51 115 ALA A CA 1
ATOM 902 C C . ALA A 1 115 ? 2.826 20.320 -14.315 1.00 21.04 115 ALA A C 1
ATOM 903 O O . ALA A 1 115 ? 2.128 20.492 -13.309 1.00 18.89 115 ALA A O 1
ATOM 905 N N . CYS A 1 116 ? 3.817 19.425 -14.345 1.00 19.82 116 CYS A N 1
ATOM 906 C CA . CYS A 1 116 ? 4.222 18.740 -13.118 1.00 19.72 116 CYS A CA 1
ATOM 907 C C . CYS A 1 116 ? 4.617 19.751 -12.055 1.00 18.18 116 CYS A C 1
ATOM 908 O O . CYS A 1 116 ? 4.140 19.705 -10.916 1.00 17.25 116 CYS A O 1
ATOM 911 N N . HIS A 1 117 ? 5.516 20.668 -12.419 1.00 18.42 117 HIS A N 1
ATOM 912 C CA . HIS A 1 117 ? 6.043 21.626 -11.463 1.00 17.99 117 HIS A CA 1
ATOM 913 C C . HIS A 1 117 ? 4.959 22.584 -10.974 1.00 18.12 117 HIS A C 1
ATOM 914 O O . HIS A 1 117 ? 4.965 22.974 -9.802 1.00 18.70 117 HIS A O 1
ATOM 921 N N . ALA A 1 118 ? 4.004 22.938 -11.836 1.00 17.41 118 ALA A N 1
ATOM 922 C CA . ALA A 1 118 ? 2.932 23.841 -11.420 1.00 19.26 118 ALA A CA 1
ATOM 923 C C . ALA A 1 118 ? 2.223 23.316 -10.176 1.00 20.11 118 ALA A C 1
ATOM 924 O O . ALA A 1 118 ? 2.025 24.047 -9.201 1.00 18.38 118 ALA A O 1
ATOM 926 N N . CYS A 1 119 ? 1.867 22.031 -10.172 1.00 19.68 119 CYS A N 1
ATOM 927 C CA . CYS A 1 119 ? 1.233 21.475 -8.985 1.00 18.54 119 CYS A CA 1
ATOM 928 C C . CYS A 1 119 ? 2.224 21.350 -7.835 1.00 16.78 119 CYS A C 1
ATOM 929 O O . CYS A 1 119 ? 1.867 21.598 -6.674 1.00 19.64 119 CYS A O 1
ATOM 932 N N . HIS A 1 120 ? 3.466 20.935 -8.130 1.00 18.62 120 HIS A N 1
ATOM 933 C CA . HIS A 1 120 ? 4.456 20.757 -7.078 1.00 14.71 120 HIS A CA 1
ATOM 934 C C . HIS A 1 120 ? 4.875 22.082 -6.464 1.00 16.16 120 HIS A C 1
ATOM 935 O O . HIS A 1 120 ? 5.424 22.092 -5.360 1.00 17.11 120 HIS A O 1
ATOM 942 N N . GLN A 1 121 ? 4.598 23.202 -7.131 1.00 17.88 121 GLN A N 1
ATOM 943 C CA . GLN A 1 121 ? 4.828 24.491 -6.485 1.00 20.94 121 GLN A CA 1
ATOM 944 C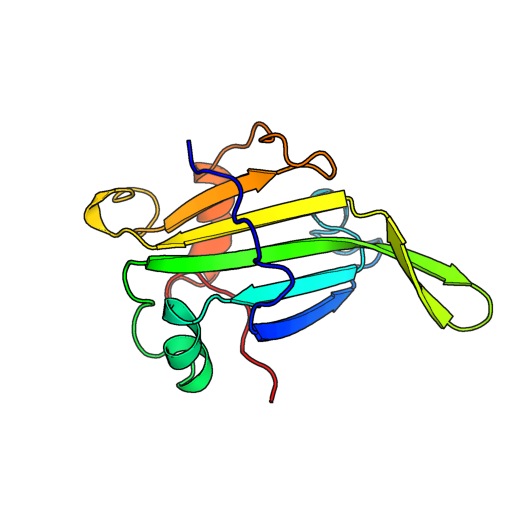 C . GLN A 1 121 ? 4.019 24.641 -5.206 1.00 18.56 121 GLN A C 1
ATOM 945 O O . GLN A 1 121 ? 4.405 25.427 -4.337 1.00 18.97 121 GLN A O 1
ATOM 951 N N . GLY A 1 122 ? 2.923 23.885 -5.057 1.00 20.08 122 GLY A N 1
ATOM 952 C CA . GLY A 1 122 ? 2.216 23.851 -3.791 1.00 18.08 122 GLY A CA 1
ATOM 953 C C . GLY A 1 122 ? 3.077 23.392 -2.633 1.00 21.46 122 GLY A C 1
ATOM 954 O O . GLY A 1 122 ? 2.780 23.723 -1.481 1.00 22.44 122 GLY A O 1
ATOM 955 N N . ALA A 1 123 ? 4.141 22.638 -2.916 1.00 18.98 123 ALA A N 1
ATOM 956 C CA . ALA A 1 123 ? 5.083 22.160 -1.912 1.00 16.86 123 ALA A CA 1
ATOM 957 C C . ALA A 1 123 ? 6.404 22.923 -1.944 1.00 18.62 123 ALA A C 1
ATOM 958 O O . ALA A 1 123 ? 7.432 22.397 -1.509 1.00 17.33 123 ALA A O 1
ATOM 960 N N . ALA A 1 124 ? 6.393 24.167 -2.440 1.00 16.58 124 ALA A N 1
ATOM 961 C CA . ALA A 1 124 ? 7.632 24.931 -2.567 1.00 18.74 124 ALA A CA 1
ATOM 962 C C . ALA A 1 124 ? 8.359 25.053 -1.234 1.00 17.48 124 ALA A C 1
ATOM 963 O O . ALA A 1 124 ? 9.598 25.119 -1.200 1.00 21.44 124 ALA A O 1
ATOM 965 N N . ASN A 1 125 ? 7.603 25.085 -0.134 1.00 19.34 125 ASN A N 1
ATOM 966 C CA . ASN A 1 125 ? 8.177 25.206 1.203 1.00 22.83 125 ASN A CA 1
ATOM 967 C C . ASN A 1 125 ? 9.079 24.034 1.544 1.00 22.74 125 ASN A C 1
ATOM 968 O O . ASN A 1 125 ? 10.003 24.180 2.352 1.00 23.18 125 ASN A O 1
ATOM 973 N N . THR A 1 126 ? 8.799 22.854 0.993 1.00 20.49 126 THR A N 1
ATOM 974 C CA . THR A 1 126 ? 9.680 21.721 1.233 1.00 21.63 126 THR A CA 1
ATOM 975 C C . THR A 1 126 ? 10.338 21.299 -0.071 1.00 17.95 126 THR A C 1
ATOM 976 O O . THR A 1 126 ? 10.355 20.112 -0.411 1.00 16.17 126 THR A O 1
ATOM 980 N N . ASP A 1 127 ? 10.898 22.283 -0.785 1.00 20.48 127 ASP A N 1
ATOM 981 C CA . ASP A 1 127 ? 11.694 22.066 -1.994 1.00 19.69 127 ASP A CA 1
ATOM 982 C C . ASP A 1 127 ? 10.913 21.286 -3.047 1.00 18.19 127 ASP A C 1
ATOM 983 O O . ASP A 1 127 ? 11.477 20.466 -3.772 1.00 15.87 127 ASP A O 1
ATOM 988 N N . TYR A 1 128 ? 9.607 21.547 -3.128 1.00 14.77 128 TYR A N 1
ATOM 989 C CA . TYR A 1 128 ? 8.733 21.063 -4.189 1.00 14.79 128 TYR A CA 1
ATOM 990 C C . TYR A 1 128 ? 8.430 19.583 -4.076 1.00 15.89 128 TYR A C 1
ATOM 991 O O . TYR A 1 128 ? 7.963 18.977 -5.042 1.00 16.41 128 TYR A O 1
ATOM 1000 N N . VAL A 1 129 ? 8.661 19.008 -2.901 1.00 15.02 129 VAL A N 1
ATOM 1001 C CA . VAL A 1 129 ? 8.415 17.593 -2.633 1.00 12.83 129 VAL A CA 1
ATOM 1002 C C . VAL A 1 129 ? 7.303 17.490 -1.600 1.00 16.25 129 VAL A C 1
ATOM 1003 O O . VAL A 1 129 ? 7.422 18.038 -0.495 1.00 16.99 129 VAL A O 1
ATOM 1007 N N . PHE A 1 130 ? 6.230 16.776 -1.954 1.00 15.01 130 PHE A N 1
ATOM 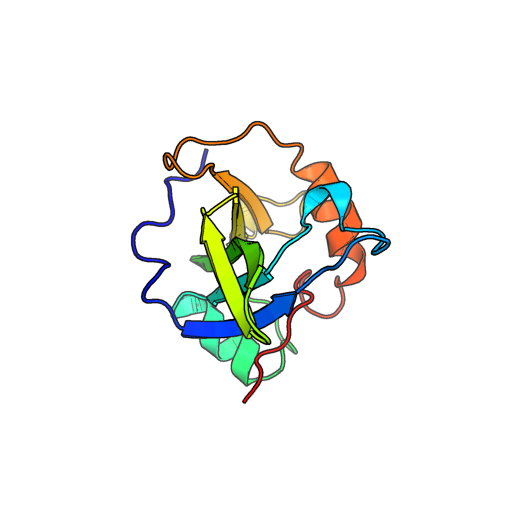1008 C CA . PHE A 1 130 ? 5.075 16.632 -1.071 1.00 16.18 130 PHE A CA 1
ATOM 1009 C C . PHE A 1 130 ? 5.307 15.577 -0.000 1.00 17.53 130 PHE A C 1
ATOM 1010 O O . PHE A 1 130 ? 5.070 15.823 1.188 1.00 15.23 130 PHE A O 1
ATOM 1018 N N . SER A 1 131 ? 5.712 14.381 -0.425 1.00 13.94 131 SER A N 1
ATOM 1019 C CA . SER A 1 131 ? 5.801 13.236 0.464 1.00 17.95 131 SER A CA 1
ATOM 1020 C C . SER A 1 131 ? 6.757 13.509 1.613 1.00 19.95 131 SER A C 1
ATOM 1021 O O . SER A 1 131 ? 7.753 14.229 1.479 1.00 17.69 131 SER A O 1
ATOM 1024 N N . ALA A 1 132 ? 6.420 12.938 2.763 1.00 18.40 132 ALA A N 1
ATOM 1025 C CA . ALA A 1 132 ? 7.274 12.910 3.941 1.00 19.80 132 ALA A CA 1
ATOM 1026 C C . ALA A 1 132 ? 7.698 11.469 4.190 1.00 18.53 132 ALA A C 1
ATOM 1027 O O . ALA A 1 132 ? 6.918 10.535 3.959 1.00 19.33 132 ALA A O 1
ATOM 1029 N N . PHE A 1 133 ? 8.935 11.288 4.641 1.00 18.08 133 PHE A N 1
ATOM 1030 C CA . PHE A 1 133 ? 9.408 9.961 5.002 1.00 17.64 133 PHE A CA 1
ATOM 1031 C C . PHE A 1 133 ? 8.622 9.442 6.195 1.00 22.34 133 PHE A C 1
ATOM 1032 O O . PHE A 1 133 ? 8.544 10.104 7.234 1.00 22.71 133 PHE A O 1
ATOM 1040 N N . ARG A 1 134 ? 8.051 8.249 6.055 1.00 19.36 134 ARG A N 1
ATOM 1041 C CA . ARG A 1 134 ? 7.245 7.693 7.127 1.00 22.44 134 ARG A CA 1
ATOM 1042 C C . ARG A 1 134 ? 8.070 6.710 7.935 1.00 23.55 134 ARG A C 1
ATOM 1043 O O . ARG A 1 134 ? 8.518 5.688 7.385 1.00 24.27 134 ARG A O 1
ATOM 1051 N N . PRO A 1 135 ? 8.329 6.988 9.163 1.00 22.98 135 PRO A N 1
ATOM 1052 C CA . PRO A 1 135 ? 9.207 6.138 9.931 1.00 23.26 135 PRO A CA 1
ATOM 1053 C C . PRO A 1 135 ? 8.710 4.725 10.013 1.00 26.03 135 PRO A C 1
ATOM 1054 O O . PRO A 1 135 ? 9.484 3.836 9.982 1.00 22.84 135 PRO A O 1
#